Protein AF-A0A1W9GRT4-F1 (af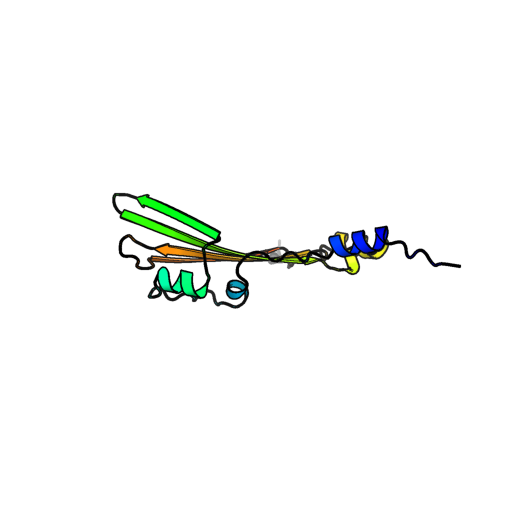db_monomer_lite)

Radius of gyration: 24.12 Å; chains: 1; bounding box: 54×68×76 Å

Foldseek 3Di:
DDPPPPVVVVVVVVVPPCQDKDFFCVQVPDDPCPDPLADFPVNCCVVRNAAPDWDWDQDPNKIKIKGKTKIKGKDADPLLPPVPSVVVCVVVLNGMKMKMKMWIWMAIPVRGTPDIDIDIDIRRDPDDPPPDDPPPPPDDD

Secondary structure (DSSP, 8-state):
------HHHHHHHHHTT---EEE-THHHH--TTPSPTT--HHHHHHHH-S-SEEEEEEETTEEEEEEEEEEEEEEE-GGGGSHHHHHHHHHTT-SEEEEEEEEEEEE-TTS-EEEEEEEEEEES-------PPP-------

Sequence (141 aa):
MRQVVPIAPLLLVLLLSACASVGNESLATREADWPPLTMTQAELLKELGPPTVHTTTVQESKTVTALTWTYARAESNPALFIPIIGLFVAASGKGVDVQSRGLTVLFDTDGAMKSRTWTRTQTGQRSIDTVSPPRTERSGP

Structure (mmCIF, N/CA/C/O backbone):
data_AF-A0A1W9GRT4-F1
#
_entry.id   AF-A0A1W9GRT4-F1
#
loop_
_atom_site.group_PDB
_atom_site.id
_atom_site.type_symbol
_atom_site.label_atom_id
_atom_site.label_alt_id
_atom_site.label_comp_id
_atom_site.label_asym_id
_atom_site.label_entity_id
_atom_site.label_seq_id
_atom_site.pdbx_PDB_ins_code
_atom_site.Cartn_x
_atom_site.Cartn_y
_atom_site.Cartn_z
_atom_site.occupancy
_atom_site.B_iso_or_equiv
_atom_site.auth_seq_id
_atom_site.auth_comp_id
_atom_site.auth_asym_id
_atom_site.auth_atom_id
_atom_site.pdbx_PDB_model_num
ATOM 1 N N . MET A 1 1 ? 11.106 -25.152 -51.940 1.00 39.47 1 MET A N 1
ATOM 2 C CA . MET A 1 1 ? 11.927 -24.636 -50.822 1.00 39.47 1 MET A CA 1
ATOM 3 C C . MET A 1 1 ? 10.980 -24.287 -49.681 1.00 39.47 1 MET A C 1
ATOM 5 O O . MET A 1 1 ? 10.187 -23.371 -49.831 1.00 39.47 1 MET A O 1
ATOM 9 N N . ARG A 1 2 ? 10.946 -25.087 -48.610 1.00 46.91 2 ARG A N 1
ATOM 10 C CA . ARG A 1 2 ? 10.070 -24.869 -47.446 1.00 46.91 2 ARG A CA 1
ATOM 11 C C . ARG A 1 2 ? 10.839 -23.954 -46.492 1.00 46.91 2 ARG A C 1
ATOM 13 O O . ARG A 1 2 ? 11.835 -24.393 -45.927 1.00 46.91 2 ARG A O 1
ATOM 20 N N . GLN A 1 3 ? 10.453 -22.682 -46.393 1.00 53.38 3 GLN A N 1
ATOM 21 C CA . GLN A 1 3 ? 11.041 -21.766 -45.416 1.00 53.38 3 GLN A CA 1
ATOM 22 C C . GLN A 1 3 ? 10.704 -22.285 -44.018 1.00 53.38 3 GLN A C 1
ATOM 24 O O . GLN A 1 3 ? 9.564 -22.205 -43.567 1.00 53.38 3 GLN A O 1
ATOM 29 N N . VAL A 1 4 ? 11.697 -22.873 -43.356 1.00 55.22 4 VAL A N 1
ATOM 30 C CA . VAL A 1 4 ? 11.617 -23.221 -41.942 1.00 55.22 4 VAL A CA 1
ATOM 31 C C . VAL A 1 4 ? 11.789 -21.904 -41.198 1.00 55.22 4 VAL A C 1
ATOM 33 O O . VAL A 1 4 ? 12.906 -21.448 -40.974 1.00 55.22 4 VAL A O 1
ATOM 36 N N . VAL A 1 5 ? 10.673 -21.226 -40.927 1.00 63.38 5 VAL A N 1
ATOM 37 C CA . VAL A 1 5 ? 10.666 -20.029 -40.083 1.00 63.38 5 VAL A CA 1
ATOM 38 C C . VAL A 1 5 ? 11.261 -20.452 -38.737 1.00 63.38 5 VAL A C 1
ATOM 40 O O . VAL A 1 5 ? 10.750 -21.403 -38.143 1.00 63.38 5 VAL A O 1
ATOM 43 N N . PRO A 1 6 ? 12.363 -19.846 -38.264 1.00 57.19 6 PRO A N 1
ATOM 44 C CA . PRO A 1 6 ? 12.984 -20.257 -37.016 1.00 57.19 6 PRO A CA 1
ATOM 45 C C . PRO A 1 6 ? 12.033 -19.898 -35.867 1.00 57.19 6 PRO A C 1
ATOM 47 O O . PRO A 1 6 ? 11.927 -18.747 -35.456 1.00 57.19 6 PRO A O 1
ATOM 50 N N . ILE A 1 7 ? 11.302 -20.898 -35.369 1.00 67.62 7 ILE A N 1
ATOM 51 C CA . ILE A 1 7 ? 10.323 -20.760 -34.277 1.00 67.62 7 ILE A CA 1
ATOM 52 C C . ILE A 1 7 ? 11.033 -20.398 -32.959 1.00 67.62 7 ILE A C 1
ATOM 54 O O . ILE A 1 7 ? 10.478 -19.688 -32.126 1.00 67.62 7 ILE A O 1
ATOM 58 N N . ALA A 1 8 ? 12.286 -20.833 -32.790 1.00 68.75 8 ALA A N 1
ATOM 59 C CA . ALA A 1 8 ? 13.077 -20.630 -31.576 1.00 68.75 8 ALA A CA 1
ATOM 60 C C . ALA A 1 8 ? 13.293 -19.147 -31.179 1.00 68.75 8 ALA A C 1
ATOM 62 O O . ALA A 1 8 ? 12.978 -18.805 -30.039 1.00 68.75 8 ALA A O 1
ATOM 63 N N . PRO A 1 9 ? 13.764 -18.237 -32.059 1.00 70.38 9 PRO A N 1
ATOM 64 C CA . PRO A 1 9 ? 13.887 -16.819 -31.713 1.00 70.38 9 PRO A CA 1
ATOM 65 C C . PRO A 1 9 ? 12.530 -16.138 -31.490 1.00 70.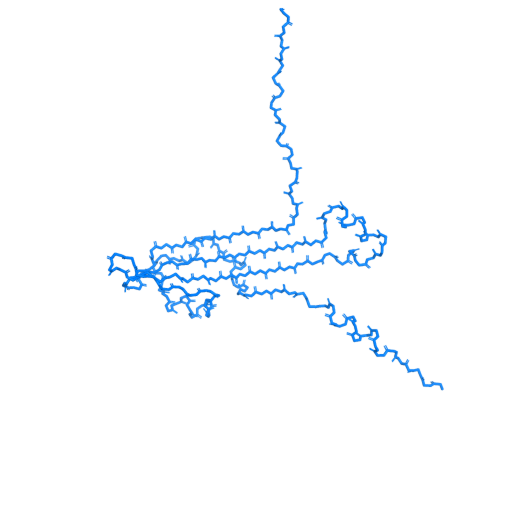38 9 PRO A C 1
ATOM 67 O O . PRO A 1 9 ? 12.436 -15.244 -30.655 1.00 70.38 9 PRO A O 1
ATOM 70 N N . LEU A 1 10 ? 11.469 -16.571 -32.181 1.00 69.69 10 LEU A N 1
ATOM 71 C CA . LEU A 1 10 ? 10.124 -16.005 -32.017 1.00 69.69 10 LEU A CA 1
ATOM 72 C C . LEU A 1 10 ? 9.551 -16.305 -30.622 1.00 69.69 10 LEU A C 1
ATOM 74 O O . LEU A 1 10 ? 8.974 -15.430 -29.982 1.00 69.69 10 LEU A O 1
ATOM 78 N N . LEU A 1 11 ? 9.762 -17.531 -30.137 1.00 70.06 11 LEU A N 1
ATOM 79 C CA . LEU A 1 11 ? 9.374 -17.953 -28.792 1.00 70.06 11 LEU A CA 1
ATOM 80 C C . LEU A 1 11 ? 10.153 -17.172 -27.726 1.00 70.06 11 LEU A C 1
ATOM 82 O O . LEU A 1 11 ? 9.558 -16.705 -26.762 1.00 70.06 11 LEU A O 1
ATOM 86 N N . LEU A 1 12 ? 11.455 -16.943 -27.936 1.00 67.75 12 LEU A N 1
ATOM 87 C CA . LEU A 1 12 ? 12.277 -16.149 -27.020 1.00 67.75 12 LEU A CA 1
ATOM 88 C C . LEU A 1 12 ? 11.756 -14.708 -26.887 1.00 67.75 12 LEU A C 1
ATOM 90 O O . LEU A 1 12 ? 11.622 -14.219 -25.773 1.00 67.75 12 LEU A O 1
ATOM 94 N N . VAL A 1 13 ? 11.386 -14.047 -27.989 1.00 67.12 13 VAL A N 1
ATOM 95 C CA . VAL A 1 13 ? 10.844 -12.673 -27.954 1.00 67.12 13 VAL A CA 1
ATOM 96 C C . VAL A 1 13 ? 9.501 -12.598 -27.214 1.00 67.12 13 VAL A C 1
ATOM 98 O O . VAL A 1 13 ? 9.263 -11.635 -26.487 1.00 67.12 13 VAL A O 1
ATOM 101 N N . LEU A 1 14 ? 8.651 -13.624 -27.330 1.00 62.97 14 LEU A N 1
ATOM 102 C CA . LEU A 1 14 ? 7.370 -13.702 -26.614 1.00 62.97 14 LEU A CA 1
ATOM 103 C C . LEU A 1 14 ? 7.531 -13.878 -25.094 1.00 62.97 14 LEU A C 1
ATOM 105 O O . LEU A 1 14 ? 6.682 -13.413 -24.338 1.00 62.97 14 LEU A O 1
ATOM 109 N N . LEU A 1 15 ? 8.613 -14.511 -24.626 1.00 60.53 15 LEU A N 1
ATOM 110 C CA . LEU A 1 15 ? 8.873 -14.663 -23.189 1.00 60.53 15 LEU A CA 1
ATOM 111 C C . LEU A 1 15 ? 9.367 -13.363 -22.528 1.00 60.53 15 LEU A C 1
ATOM 113 O O . LEU A 1 15 ? 9.197 -13.199 -21.322 1.00 60.53 15 LEU A O 1
ATOM 117 N N . LEU A 1 16 ? 9.958 -12.432 -23.289 1.00 60.72 16 LEU A N 1
ATOM 118 C CA . LEU A 1 16 ? 10.493 -11.172 -22.753 1.00 60.72 16 LEU A CA 1
ATOM 119 C C . LEU A 1 16 ? 9.457 -10.035 -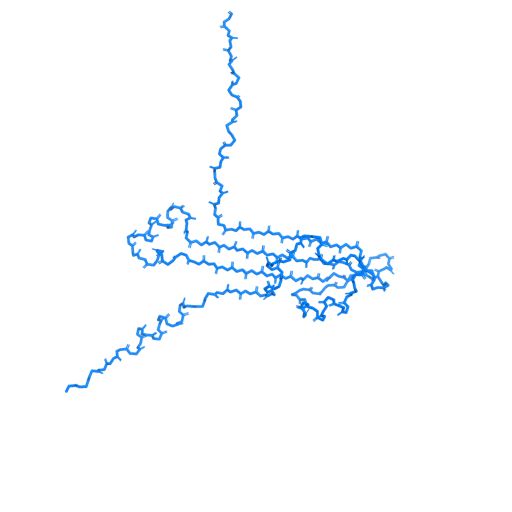22.658 1.00 60.72 16 LEU A C 1
ATOM 121 O O . LEU A 1 16 ? 9.759 -9.000 -22.069 1.00 60.72 16 LEU A O 1
ATOM 125 N N . SER A 1 17 ? 8.241 -10.196 -23.190 1.00 54.12 17 SER A N 1
ATOM 126 C CA . SER A 1 17 ? 7.210 -9.142 -23.181 1.00 54.12 17 SER A CA 1
ATOM 127 C C . SER A 1 17 ? 6.297 -9.145 -21.945 1.00 54.12 17 SER A C 1
ATOM 129 O O . SER A 1 17 ? 5.230 -8.530 -21.971 1.00 54.12 17 SER A O 1
ATOM 131 N N . ALA A 1 18 ? 6.676 -9.818 -20.856 1.00 52.00 18 ALA A N 1
ATOM 132 C CA . ALA A 1 18 ? 5.946 -9.756 -19.591 1.00 52.00 18 ALA A CA 1
ATOM 133 C C . ALA A 1 18 ? 6.185 -8.397 -18.905 1.00 52.00 18 ALA A C 1
ATOM 135 O O . ALA A 1 18 ? 7.021 -8.264 -18.015 1.00 52.00 18 ALA A O 1
ATOM 136 N N . CYS A 1 19 ? 5.457 -7.364 -19.337 1.00 59.38 19 CYS A N 1
ATOM 137 C CA . CYS A 1 19 ? 5.361 -6.100 -18.612 1.00 59.38 19 CYS A CA 1
ATOM 138 C C . CYS A 1 19 ? 4.598 -6.378 -17.311 1.00 59.38 19 CYS A C 1
ATOM 140 O O . CYS A 1 19 ? 3.371 -6.474 -17.293 1.00 59.38 19 CYS A O 1
ATOM 142 N N . ALA A 1 20 ? 5.340 -6.650 -16.241 1.00 63.78 20 ALA A N 1
ATOM 143 C CA . ALA A 1 20 ? 4.775 -7.084 -14.977 1.00 63.78 20 ALA A CA 1
ATOM 144 C C . ALA A 1 20 ? 4.213 -5.877 -14.212 1.00 63.78 20 ALA A C 1
ATOM 146 O O . ALA A 1 20 ? 4.941 -5.127 -13.560 1.00 63.78 20 ALA A O 1
ATOM 147 N N . SER A 1 21 ? 2.897 -5.695 -14.275 1.00 71.44 21 SER A N 1
ATOM 148 C CA . SER A 1 21 ? 2.151 -5.047 -13.198 1.00 71.44 21 SER A CA 1
ATOM 149 C C . SER A 1 21 ? 1.654 -6.112 -12.226 1.00 71.44 21 SER A C 1
ATOM 151 O O . SER A 1 21 ? 1.216 -7.182 -12.646 1.00 71.44 21 SER A O 1
ATOM 153 N N . VAL A 1 22 ? 1.702 -5.826 -10.932 1.00 79.19 22 VAL A N 1
ATOM 154 C CA . VAL A 1 22 ? 1.249 -6.721 -9.867 1.00 79.19 22 VAL A CA 1
ATOM 155 C C . VAL A 1 22 ? 0.368 -5.960 -8.884 1.00 79.19 22 VAL A C 1
ATOM 157 O O . VAL A 1 22 ? 0.629 -4.800 -8.561 1.00 79.19 22 VAL A O 1
ATOM 160 N N . GLY A 1 23 ? -0.668 -6.632 -8.385 1.00 78.75 23 GLY A N 1
ATOM 161 C CA . GLY A 1 23 ? -1.579 -6.087 -7.383 1.00 78.75 23 GLY A CA 1
ATOM 162 C C . GLY A 1 23 ? -2.810 -5.413 -7.981 1.00 78.75 23 GLY A C 1
ATOM 163 O O . GLY A 1 23 ? -3.171 -5.658 -9.130 1.00 78.75 23 GLY A O 1
ATOM 164 N N . ASN A 1 24 ? -3.480 -4.584 -7.179 1.00 78.75 24 ASN A N 1
ATOM 165 C CA . ASN A 1 24 ? -4.765 -4.004 -7.559 1.00 78.75 24 ASN A CA 1
ATOM 166 C C . ASN A 1 24 ? -4.608 -2.635 -8.244 1.00 78.75 24 ASN A C 1
ATOM 168 O O . ASN A 1 24 ? -4.305 -1.633 -7.593 1.00 78.75 24 ASN A O 1
ATOM 172 N N . GLU A 1 25 ? -4.876 -2.584 -9.552 1.00 79.62 25 GLU A N 1
ATOM 173 C CA . GLU A 1 25 ? -4.798 -1.361 -10.363 1.00 79.62 25 GLU A CA 1
ATOM 174 C C . GLU A 1 25 ? -5.706 -0.232 -9.871 1.00 79.62 25 GLU A C 1
ATOM 176 O O . GLU A 1 25 ? -5.393 0.939 -10.089 1.00 79.62 25 GLU A O 1
ATOM 181 N N . SER A 1 26 ? -6.789 -0.538 -9.148 1.00 80.88 26 SER A N 1
ATOM 182 C CA . SER A 1 26 ? -7.679 0.496 -8.632 1.00 80.88 26 SER A CA 1
ATOM 183 C C . SER A 1 26 ? -6.955 1.426 -7.662 1.00 80.88 26 SER A C 1
ATOM 185 O O .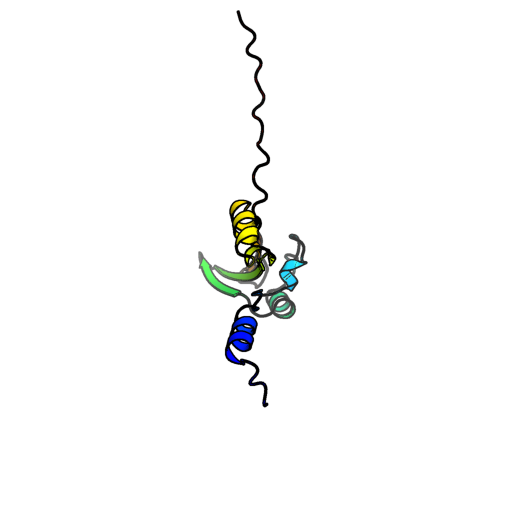 SER A 1 26 ? -7.334 2.580 -7.543 1.00 80.88 26 SER A O 1
ATOM 187 N N . LEU A 1 27 ? -5.887 0.982 -6.992 1.00 83.12 27 LEU A N 1
ATOM 188 C CA . LEU A 1 27 ? -5.071 1.834 -6.115 1.00 83.12 27 LEU A CA 1
ATOM 189 C C . LEU A 1 27 ? -4.257 2.880 -6.896 1.00 83.12 27 LEU A C 1
ATOM 191 O O . LEU A 1 27 ? -3.856 3.905 -6.336 1.00 83.12 27 LEU A O 1
ATOM 195 N N . ALA A 1 28 ? -4.012 2.647 -8.189 1.00 80.44 28 ALA A N 1
ATOM 196 C CA . ALA A 1 28 ? -3.255 3.551 -9.052 1.00 80.44 28 ALA A CA 1
ATOM 197 C C . ALA A 1 28 ? -3.969 4.890 -9.270 1.00 80.44 28 ALA A C 1
ATOM 199 O O . ALA A 1 28 ? -3.309 5.922 -9.401 1.00 80.44 28 ALA A O 1
ATOM 200 N N . THR A 1 29 ? -5.303 4.877 -9.291 1.00 81.12 29 THR A N 1
ATOM 201 C CA . THR A 1 29 ? -6.141 6.036 -9.629 1.00 81.12 29 THR A CA 1
ATOM 202 C C . THR A 1 29 ? -6.786 6.699 -8.417 1.00 81.12 29 THR A C 1
ATOM 204 O O . THR A 1 29 ? -7.287 7.813 -8.537 1.00 81.12 29 THR A O 1
ATOM 207 N N . ARG A 1 30 ? -6.755 6.059 -7.242 1.00 86.06 30 ARG A N 1
ATOM 208 C CA . ARG A 1 30 ? -7.386 6.588 -6.023 1.00 86.06 30 ARG A CA 1
ATOM 209 C C . ARG A 1 30 ? -6.574 7.722 -5.407 1.00 86.06 30 ARG A C 1
ATOM 211 O O . ARG A 1 30 ? -5.347 7.795 -5.540 1.00 86.06 30 ARG A O 1
ATOM 218 N N . GLU A 1 31 ? -7.298 8.596 -4.723 1.00 85.62 31 GLU A N 1
ATOM 219 C CA . GLU A 1 31 ? -6.756 9.717 -3.962 1.00 85.62 31 GLU A CA 1
ATOM 220 C C . GLU A 1 31 ? -6.325 9.275 -2.558 1.00 85.62 31 GLU A C 1
ATOM 222 O O . GLU A 1 31 ? -6.829 8.286 -2.025 1.00 85.62 31 GLU A O 1
ATOM 227 N N . ALA A 1 32 ? -5.416 10.033 -1.936 1.00 82.62 32 ALA A N 1
ATOM 228 C CA . ALA A 1 32 ? -4.899 9.728 -0.598 1.00 82.62 32 ALA A CA 1
ATOM 229 C C . ALA A 1 32 ? -5.972 9.817 0.509 1.00 82.62 32 ALA A C 1
ATOM 231 O O . ALA A 1 32 ? -5.806 9.249 1.592 1.00 82.62 32 ALA A O 1
ATOM 232 N N . ASP A 1 33 ? -7.084 10.505 0.235 1.00 85.50 33 ASP A N 1
ATOM 233 C CA . ASP A 1 33 ? -8.208 10.632 1.164 1.00 85.50 33 ASP A CA 1
ATOM 234 C C . ASP A 1 33 ? -9.230 9.499 1.078 1.00 85.50 33 ASP A C 1
ATOM 236 O O . ASP A 1 33 ? -10.123 9.382 1.921 1.00 85.50 33 ASP A O 1
ATOM 240 N N . TRP A 1 34 ? -9.081 8.623 0.094 1.00 88.31 34 TRP A N 1
ATOM 241 C CA . TRP A 1 34 ? -9.819 7.375 0.024 1.00 88.31 34 TRP A CA 1
ATOM 242 C C . TRP A 1 34 ? -9.019 6.268 0.731 1.00 88.31 34 TRP A C 1
ATOM 244 O O . TRP A 1 34 ? -7.792 6.295 0.677 1.00 88.31 34 TRP A O 1
ATOM 254 N N . PRO A 1 35 ? -9.639 5.273 1.383 1.00 89.75 35 PRO A N 1
ATOM 255 C CA . PRO A 1 35 ? -11.059 5.133 1.712 1.00 89.75 35 PRO A CA 1
ATOM 256 C C . PRO A 1 35 ? -11.486 6.025 2.895 1.00 89.75 35 PRO A C 1
ATOM 258 O O . PRO A 1 35 ? -10.654 6.343 3.751 1.00 89.75 35 PRO A O 1
ATOM 261 N N . PRO A 1 36 ? -12.770 6.422 3.000 1.00 89.62 36 PRO A N 1
ATOM 262 C CA . PRO A 1 36 ? -13.298 7.110 4.180 1.00 89.62 36 PRO A CA 1
ATOM 263 C C . PRO A 1 36 ? -13.120 6.275 5.455 1.00 89.62 36 PRO A C 1
ATOM 265 O O . PRO A 1 36 ? -13.279 5.059 5.420 1.00 89.62 36 PRO A O 1
ATOM 268 N N . LEU A 1 37 ? -12.880 6.919 6.602 1.00 88.94 37 LEU A N 1
ATOM 269 C CA . LEU A 1 37 ? -12.762 6.221 7.897 1.00 88.94 37 LEU A CA 1
ATOM 270 C C . LEU A 1 37 ? -14.066 5.532 8.344 1.00 88.94 37 LEU A C 1
ATOM 272 O O . LEU A 1 37 ? -14.055 4.697 9.240 1.00 88.94 37 LEU A O 1
ATOM 276 N N . THR A 1 38 ? -15.199 5.873 7.731 1.00 88.50 38 THR A N 1
ATOM 277 C CA . THR A 1 38 ? -16.487 5.204 7.965 1.00 88.50 38 THR A CA 1
ATOM 278 C C . THR A 1 38 ? -16.621 3.888 7.205 1.00 88.50 38 THR A C 1
ATOM 280 O O . THR A 1 38 ? -17.544 3.129 7.480 1.00 88.50 38 THR A O 1
ATOM 283 N N . MET A 1 39 ? -15.748 3.635 6.227 1.00 90.94 39 MET A N 1
ATOM 284 C CA . MET A 1 39 ? -15.810 2.447 5.386 1.00 90.94 39 MET A CA 1
ATOM 285 C C . MET A 1 39 ? -15.399 1.216 6.191 1.00 90.94 39 MET A C 1
ATOM 287 O O . MET A 1 39 ? -14.412 1.225 6.931 1.00 90.94 39 MET A O 1
ATOM 291 N N . THR A 1 40 ? -16.164 0.144 6.041 1.00 91.38 40 THR A N 1
ATOM 292 C CA . THR A 1 40 ? -15.932 -1.093 6.790 1.00 91.38 40 THR A CA 1
ATOM 293 C C . THR A 1 40 ? -14.914 -1.991 6.097 1.00 91.38 40 THR A C 1
ATOM 295 O O . THR A 1 40 ? -14.648 -1.881 4.896 1.00 91.38 40 THR A O 1
ATOM 298 N N . GLN A 1 41 ? -14.375 -2.953 6.847 1.00 89.75 41 GLN A N 1
ATOM 299 C CA . GLN A 1 41 ? -13.518 -3.997 6.290 1.00 89.75 41 GLN A CA 1
ATOM 300 C C . GLN A 1 41 ? -14.209 -4.746 5.136 1.00 89.75 41 GLN A C 1
ATOM 302 O O . GLN A 1 41 ? -13.605 -4.951 4.086 1.00 89.75 41 GLN A O 1
ATOM 307 N N . ALA A 1 42 ? -15.481 -5.121 5.300 1.00 89.75 42 ALA A N 1
ATOM 308 C CA . ALA A 1 42 ? -16.224 -5.877 4.293 1.00 89.75 42 ALA A CA 1
ATOM 309 C C . ALA A 1 42 ? -16.407 -5.097 2.980 1.00 89.75 42 ALA A C 1
ATOM 311 O O . ALA A 1 42 ? -16.275 -5.671 1.900 1.00 89.75 42 ALA A O 1
ATOM 312 N N . GLU A 1 43 ? -16.666 -3.791 3.062 1.00 90.25 43 GLU A N 1
ATOM 313 C CA . GLU A 1 43 ? -16.755 -2.922 1.884 1.00 90.25 43 GLU A CA 1
ATOM 314 C C . GLU A 1 43 ? -15.413 -2.834 1.156 1.00 90.25 43 GLU A C 1
ATOM 316 O O . GLU A 1 43 ? -15.373 -2.942 -0.068 1.00 90.25 43 GLU A O 1
ATOM 321 N N . LEU A 1 44 ? -14.308 -2.720 1.901 1.00 90.56 44 LEU A N 1
ATOM 322 C CA . LEU A 1 44 ? -12.964 -2.678 1.324 1.00 90.56 44 LEU A CA 1
ATOM 323 C C . LEU A 1 44 ? -12.601 -3.984 0.626 1.00 90.56 44 LEU A C 1
ATOM 325 O O . LEU A 1 44 ? -12.090 -3.954 -0.487 1.00 90.56 44 LEU A O 1
ATOM 329 N N . LEU A 1 45 ? -12.913 -5.129 1.231 1.00 90.69 45 LEU A N 1
ATOM 330 C CA . LEU A 1 45 ? -12.716 -6.435 0.599 1.00 90.69 45 LEU A CA 1
ATOM 331 C C . LEU A 1 45 ? -13.609 -6.633 -0.631 1.00 90.69 45 LEU A C 1
ATOM 333 O O . LEU A 1 45 ? -13.193 -7.286 -1.585 1.00 90.69 45 LEU A O 1
ATOM 337 N N . LYS A 1 46 ? -14.817 -6.064 -0.639 1.00 90.38 46 LYS A N 1
ATOM 338 C CA . LYS A 1 46 ? -15.708 -6.110 -1.801 1.00 90.38 46 LYS A CA 1
ATOM 339 C C . LYS A 1 46 ? -15.187 -5.255 -2.958 1.00 90.38 46 LYS A C 1
ATOM 341 O O . LYS A 1 46 ? -15.327 -5.655 -4.108 1.00 90.38 46 LYS A O 1
ATOM 346 N N . GLU A 1 47 ? -14.615 -4.090 -2.663 1.00 89.25 47 GLU A N 1
ATOM 347 C CA . GLU A 1 47 ? -14.159 -3.136 -3.680 1.00 89.25 47 GLU A CA 1
ATOM 348 C C . GLU A 1 47 ? -12.730 -3.417 -4.167 1.00 89.25 47 GLU A C 1
ATOM 350 O O . GLU A 1 47 ? -12.462 -3.334 -5.364 1.00 89.25 47 GLU A O 1
ATOM 355 N N . LEU A 1 48 ? -11.813 -3.769 -3.261 1.00 88.88 48 LEU A N 1
ATOM 356 C CA . LEU A 1 48 ? -10.403 -4.026 -3.572 1.00 88.88 48 LEU A CA 1
ATOM 357 C C . LEU A 1 48 ? -10.056 -5.508 -3.729 1.00 88.88 48 LEU A C 1
ATOM 359 O O . LEU A 1 48 ? -8.953 -5.827 -4.177 1.00 88.88 48 LEU A O 1
ATOM 363 N N . GLY A 1 49 ? -10.950 -6.413 -3.337 1.00 88.75 49 GLY A N 1
ATOM 364 C CA . GLY A 1 49 ? -10.631 -7.830 -3.240 1.00 88.75 49 GLY A CA 1
ATOM 365 C C . GLY A 1 49 ? -9.725 -8.155 -2.043 1.00 88.75 49 GLY A C 1
ATOM 366 O O . GLY A 1 49 ? -9.557 -7.340 -1.124 1.00 88.75 49 GLY A O 1
ATOM 367 N N . PRO A 1 50 ? -9.140 -9.366 -2.020 1.00 89.62 50 PRO A N 1
ATOM 368 C CA . PRO A 1 50 ? -8.299 -9.803 -0.916 1.00 89.62 50 PRO A CA 1
ATOM 369 C C . PRO A 1 50 ? -7.058 -8.903 -0.765 1.00 89.62 50 PRO A C 1
ATOM 371 O O . PRO A 1 50 ? -6.459 -8.503 -1.767 1.00 89.62 50 PRO A O 1
ATOM 374 N N . PRO A 1 51 ? -6.658 -8.580 0.475 1.00 91.56 51 PRO A N 1
ATOM 375 C CA . PRO A 1 51 ? -5.462 -7.791 0.742 1.00 91.56 51 PRO A CA 1
ATOM 376 C C . PRO A 1 51 ? -4.192 -8.564 0.385 1.00 91.56 51 PRO A C 1
ATOM 378 O O . PRO A 1 51 ? -4.144 -9.791 0.466 1.00 91.56 51 PRO A O 1
ATOM 381 N N . THR A 1 52 ? -3.136 -7.829 0.042 1.00 90.56 52 THR A N 1
ATOM 382 C CA . THR A 1 52 ? -1.796 -8.392 -0.167 1.00 90.56 52 THR A CA 1
ATOM 383 C C . THR A 1 52 ? -1.217 -8.933 1.137 1.00 90.56 52 THR A C 1
ATOM 385 O O . THR A 1 52 ? -0.553 -9.966 1.140 1.00 90.56 52 THR A O 1
ATOM 388 N N . VAL A 1 53 ? -1.466 -8.238 2.250 1.00 89.94 53 VAL A N 1
ATOM 389 C CA . VAL A 1 53 ? -1.051 -8.657 3.592 1.00 89.94 53 VAL A CA 1
ATOM 390 C C . VAL A 1 53 ? -2.219 -8.484 4.551 1.00 89.94 53 VAL A C 1
ATOM 392 O O . VAL A 1 53 ? -2.869 -7.440 4.567 1.00 89.94 53 VAL A O 1
ATOM 395 N N . HIS A 1 54 ? -2.463 -9.505 5.365 1.00 93.06 54 HIS A N 1
ATOM 396 C CA . HIS A 1 54 ? -3.449 -9.489 6.434 1.00 93.06 54 HIS A CA 1
ATOM 397 C C . HIS A 1 54 ? -2.748 -9.873 7.734 1.00 93.06 54 HIS A C 1
ATOM 399 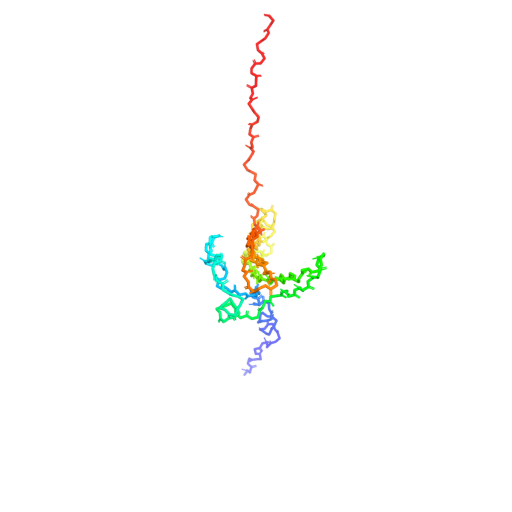O O . HIS A 1 54 ? -2.242 -10.987 7.860 1.00 93.06 54 HIS A O 1
ATOM 405 N N . THR A 1 55 ? -2.725 -8.947 8.688 1.00 91.06 55 THR A N 1
ATOM 406 C CA . THR A 1 55 ? -2.117 -9.158 10.000 1.00 91.06 55 THR A CA 1
ATOM 407 C C . THR A 1 55 ? -3.127 -8.834 11.083 1.00 91.06 55 THR A C 1
ATOM 409 O O . THR A 1 55 ? -3.684 -7.741 11.106 1.00 91.06 55 THR A O 1
ATOM 412 N N . THR A 1 56 ? -3.326 -9.754 12.016 1.00 90.62 56 THR A N 1
ATOM 413 C CA . THR A 1 56 ? -4.132 -9.519 13.214 1.00 90.62 56 THR A CA 1
ATOM 414 C C . THR A 1 56 ? -3.213 -9.578 14.420 1.00 90.62 56 THR A C 1
ATOM 416 O O . THR A 1 56 ? -2.532 -10.580 14.636 1.00 90.62 56 THR A O 1
ATOM 419 N N . THR A 1 57 ? -3.186 -8.505 15.201 1.00 87.62 57 THR A N 1
ATOM 420 C CA . THR A 1 57 ? -2.328 -8.378 16.379 1.00 87.62 57 THR A CA 1
ATOM 421 C C . THR A 1 57 ? -3.185 -8.055 17.589 1.00 87.62 57 THR A C 1
ATOM 423 O O . THR A 1 57 ? -4.065 -7.201 17.524 1.00 87.62 57 THR A O 1
ATOM 426 N N . VAL A 1 58 ? -2.906 -8.706 18.714 1.00 85.94 58 VAL A N 1
ATOM 427 C CA . VAL A 1 58 ? -3.535 -8.378 19.995 1.00 85.94 58 VAL A CA 1
ATOM 428 C C . VAL A 1 58 ? -2.580 -7.479 20.775 1.00 85.94 58 VAL A C 1
ATOM 430 O O . VAL A 1 58 ? -1.487 -7.910 21.135 1.00 85.94 58 VAL A O 1
ATOM 433 N N . GLN A 1 59 ? -2.971 -6.230 21.017 1.00 80.38 59 GLN A N 1
ATOM 434 C CA . GLN A 1 59 ? -2.251 -5.308 21.898 1.00 80.38 59 GLN A CA 1
ATOM 435 C C . GLN A 1 59 ? -3.125 -4.987 23.103 1.00 80.38 59 GLN A C 1
ATOM 437 O O . GLN A 1 59 ? -4.253 -4.537 22.936 1.00 80.38 59 GLN A O 1
ATOM 442 N N . GLU A 1 60 ? -2.610 -5.219 24.312 1.00 75.62 60 GLU A N 1
ATOM 443 C CA . GLU A 1 60 ? -3.250 -4.783 25.566 1.00 75.62 60 GLU A CA 1
ATOM 444 C C . GLU A 1 60 ? -4.735 -5.194 25.685 1.00 75.62 60 GLU A C 1
ATOM 446 O O . GLU A 1 60 ? -5.577 -4.443 26.171 1.00 75.62 60 GLU A O 1
ATOM 451 N N . SER A 1 61 ? -5.066 -6.417 25.252 1.00 78.25 61 SER A N 1
ATOM 452 C CA . SER A 1 61 ? -6.435 -6.979 25.204 1.00 78.25 61 SER A CA 1
ATOM 453 C C . SER A 1 61 ? -7.361 -6.420 24.112 1.00 78.25 61 SER A C 1
ATOM 455 O O . SER A 1 61 ? -8.538 -6.773 24.080 1.00 78.25 61 SER A O 1
ATOM 457 N N . LYS A 1 62 ? -6.852 -5.598 23.189 1.00 80.44 62 LYS A N 1
ATOM 458 C CA . LYS A 1 62 ? -7.561 -5.145 21.984 1.00 80.44 62 LYS A CA 1
ATOM 459 C C . LYS A 1 62 ? -7.024 -5.861 20.755 1.00 80.44 62 LYS A C 1
ATOM 461 O O . LYS A 1 62 ? -5.812 -5.997 20.588 1.00 80.44 62 LYS A O 1
ATOM 466 N N . THR A 1 63 ? -7.925 -6.321 19.893 1.00 85.94 63 THR A N 1
ATOM 467 C CA . THR A 1 63 ? -7.540 -6.977 18.638 1.00 85.94 63 THR A CA 1
ATOM 468 C C . THR A 1 63 ? -7.537 -5.937 17.534 1.00 85.94 63 THR A C 1
ATOM 470 O O . THR A 1 63 ? -8.572 -5.359 17.224 1.00 85.94 63 THR A O 1
ATOM 473 N N . VAL A 1 64 ? -6.373 -5.703 16.939 1.00 89.88 64 VAL A N 1
ATOM 474 C CA . VAL A 1 64 ? -6.195 -4.764 15.835 1.00 89.88 64 VAL A CA 1
ATOM 475 C C . VAL A 1 64 ? -5.893 -5.555 14.573 1.00 89.88 64 VAL A C 1
ATOM 477 O O . VAL A 1 64 ? -4.978 -6.379 14.545 1.00 89.88 64 VAL A O 1
ATOM 480 N N . THR A 1 65 ? -6.654 -5.295 13.517 1.00 92.12 65 THR A N 1
ATOM 481 C CA . THR A 1 65 ? -6.471 -5.941 12.216 1.00 92.12 65 THR A CA 1
ATOM 482 C C . THR A 1 65 ? -5.904 -4.937 11.228 1.00 92.12 65 THR A C 1
ATOM 484 O O . THR A 1 65 ? -6.533 -3.927 10.934 1.00 92.12 65 THR A O 1
ATOM 487 N N . ALA A 1 66 ? -4.714 -5.208 10.708 1.00 92.56 66 ALA A N 1
ATOM 488 C CA . ALA A 1 66 ? -4.078 -4.430 9.661 1.00 92.56 66 ALA A CA 1
ATOM 489 C C . ALA A 1 66 ? -4.235 -5.147 8.315 1.00 92.56 66 ALA A C 1
ATOM 491 O O . ALA A 1 66 ? -3.802 -6.292 8.154 1.00 92.56 66 ALA A O 1
ATOM 492 N N . LEU A 1 67 ? -4.841 -4.459 7.350 1.00 93.56 67 LEU A N 1
ATOM 493 C CA . LEU A 1 67 ? -4.966 -4.912 5.970 1.00 93.56 67 LEU A CA 1
ATOM 494 C C . LEU A 1 67 ? -4.145 -4.008 5.064 1.00 93.56 67 LEU A C 1
ATOM 496 O O . LEU A 1 67 ? -4.322 -2.790 5.076 1.00 93.56 67 LEU A O 1
ATOM 500 N N . THR A 1 68 ? -3.281 -4.610 4.256 1.00 92.81 68 THR A N 1
ATOM 501 C CA . THR A 1 68 ? -2.440 -3.880 3.311 1.00 92.81 68 THR A CA 1
ATOM 502 C C . THR A 1 68 ? -2.713 -4.363 1.901 1.00 92.81 68 THR A C 1
ATOM 504 O O . THR A 1 68 ? -2.577 -5.552 1.612 1.00 92.81 68 THR A O 1
ATOM 507 N N . TRP A 1 69 ? -3.022 -3.435 1.004 1.00 93.00 69 TRP A N 1
ATOM 508 C CA . TRP A 1 69 ? -3.037 -3.679 -0.432 1.00 93.00 69 TRP A CA 1
ATOM 509 C C . TRP A 1 69 ? -1.878 -2.948 -1.078 1.00 93.00 69 TRP A C 1
ATOM 511 O O . TRP A 1 69 ? -1.620 -1.786 -0.769 1.00 93.00 69 TRP A O 1
ATOM 521 N N . THR A 1 70 ? -1.198 -3.613 -2.001 1.00 90.38 70 THR A N 1
ATOM 522 C CA . THR A 1 70 ? -0.144 -2.997 -2.797 1.00 90.38 70 THR A CA 1
ATOM 523 C C . THR A 1 70 ? -0.433 -3.147 -4.279 1.00 90.38 70 THR A C 1
ATOM 525 O O . THR A 1 70 ? -1.034 -4.117 -4.743 1.00 90.38 70 THR A O 1
ATOM 528 N N . TYR A 1 71 ? -0.004 -2.143 -5.025 1.00 89.00 71 TYR A N 1
ATOM 529 C CA . TYR A 1 71 ? 0.029 -2.125 -6.470 1.00 89.00 71 TYR A CA 1
ATOM 530 C C . TYR A 1 71 ? 1.412 -1.669 -6.899 1.00 89.00 71 TYR A C 1
ATOM 532 O O . TYR A 1 71 ? 1.921 -0.672 -6.388 1.00 89.00 71 TYR A O 1
ATOM 540 N N . ALA A 1 72 ? 2.025 -2.385 -7.829 1.00 85.62 72 ALA A N 1
ATOM 541 C CA . ALA A 1 72 ? 3.287 -1.997 -8.427 1.00 85.62 72 ALA A CA 1
ATOM 542 C C . ALA A 1 72 ? 3.236 -2.232 -9.932 1.00 85.62 72 ALA A C 1
ATOM 544 O O . ALA A 1 72 ? 2.763 -3.264 -10.404 1.00 85.62 72 ALA A O 1
ATOM 545 N N . ARG A 1 73 ? 3.749 -1.272 -10.690 1.00 84.06 73 ARG A N 1
ATOM 546 C CA . ARG A 1 73 ? 3.881 -1.337 -12.139 1.00 84.06 73 ARG A CA 1
ATOM 547 C C . ARG A 1 73 ? 5.300 -0.958 -12.510 1.00 84.06 73 ARG A C 1
ATOM 549 O O . ARG A 1 73 ? 5.766 0.105 -12.109 1.00 84.06 73 ARG A O 1
ATOM 556 N N . ALA A 1 74 ? 5.963 -1.821 -13.267 1.00 81.31 74 ALA A N 1
ATOM 557 C CA . ALA A 1 74 ? 7.259 -1.533 -13.858 1.00 81.31 74 ALA A CA 1
ATOM 558 C C . ALA A 1 74 ? 7.092 -1.320 -15.364 1.00 81.31 74 ALA A C 1
ATOM 560 O O . ALA A 1 74 ? 6.461 -2.128 -16.041 1.00 81.31 74 ALA A O 1
ATOM 561 N N . GLU A 1 75 ? 7.662 -0.238 -15.879 1.00 80.00 75 GLU A N 1
ATOM 562 C CA . GLU A 1 75 ? 7.683 0.084 -17.299 1.00 80.00 75 GLU A CA 1
ATOM 563 C C . GLU A 1 75 ? 9.133 0.276 -17.752 1.00 80.00 75 GLU A C 1
ATOM 565 O O . GLU A 1 75 ? 9.861 1.135 -17.251 1.00 80.00 75 GLU A O 1
ATOM 570 N N . SER A 1 76 ? 9.577 -0.567 -18.684 1.00 79.00 76 SER A N 1
ATOM 571 C CA . SER A 1 76 ? 10.926 -0.517 -19.248 1.00 79.00 76 SER A CA 1
ATOM 572 C C . SER A 1 76 ? 10.951 0.293 -20.539 1.00 79.00 76 SER A C 1
ATOM 574 O O . SER A 1 76 ? 10.129 0.069 -21.429 1.00 79.00 76 SER A O 1
ATOM 576 N N . ASN A 1 77 ? 11.947 1.163 -20.694 1.00 80.00 77 ASN A N 1
ATOM 577 C CA . ASN A 1 77 ? 12.167 1.900 -21.930 1.00 80.00 77 ASN A CA 1
ATOM 578 C C . ASN A 1 77 ? 12.679 0.950 -23.032 1.00 80.00 77 ASN A C 1
ATOM 580 O O . ASN A 1 77 ? 13.771 0.394 -22.881 1.00 80.00 77 ASN A O 1
ATOM 584 N N . PRO A 1 78 ? 11.967 0.786 -24.164 1.00 77.25 78 PRO A N 1
ATOM 585 C CA . PRO A 1 78 ? 12.375 -0.135 -25.224 1.00 77.25 78 PRO A CA 1
ATOM 586 C C . PRO A 1 78 ? 13.728 0.230 -25.856 1.00 77.25 78 PRO A C 1
ATOM 588 O O . PRO A 1 78 ? 14.420 -0.642 -26.379 1.00 77.25 78 PRO A O 1
ATOM 591 N N . ALA A 1 79 ? 14.157 1.495 -25.768 1.00 80.88 79 ALA A N 1
ATOM 592 C CA . ALA A 1 79 ? 15.466 1.921 -26.254 1.00 80.88 79 ALA A CA 1
ATOM 593 C C . ALA A 1 79 ? 16.636 1.262 -25.498 1.00 80.88 79 ALA A C 1
ATOM 595 O O . ALA A 1 79 ? 17.731 1.195 -26.053 1.00 80.88 79 ALA A O 1
ATOM 596 N N . LEU A 1 80 ? 16.412 0.717 -24.289 1.00 79.50 80 LEU A N 1
ATOM 597 C CA . LEU A 1 80 ? 17.403 -0.076 -23.548 1.00 79.50 80 LEU A CA 1
ATOM 598 C C . LEU A 1 80 ? 17.885 -1.320 -24.300 1.00 79.50 80 LEU A C 1
ATOM 600 O O . LEU A 1 80 ? 19.000 -1.775 -24.068 1.00 79.50 80 LEU A O 1
ATOM 604 N N . PHE A 1 81 ? 17.065 -1.878 -25.189 1.00 78.88 81 PHE A N 1
ATOM 605 C CA . PHE A 1 81 ? 17.384 -3.129 -25.880 1.00 78.88 81 PHE A CA 1
ATOM 606 C C . PHE A 1 81 ? 18.188 -2.924 -27.169 1.00 78.88 81 PHE A C 1
ATOM 608 O O . PHE A 1 81 ? 18.574 -3.888 -27.826 1.00 78.88 81 PHE A O 1
ATOM 615 N N . ILE A 1 82 ? 18.465 -1.673 -27.541 1.00 83.12 82 ILE A N 1
ATOM 616 C CA . ILE A 1 82 ? 19.301 -1.348 -28.693 1.00 83.12 82 ILE A CA 1
ATOM 617 C C . ILE A 1 82 ? 20.758 -1.298 -28.204 1.00 83.12 82 ILE A C 1
ATOM 619 O O . ILE A 1 82 ? 21.045 -0.501 -27.326 1.00 83.12 82 ILE A O 1
ATOM 623 N N . PRO A 1 83 ? 21.715 -2.063 -28.751 1.00 75.75 83 PRO A N 1
ATOM 624 C CA . PRO A 1 83 ? 23.042 -2.234 -28.140 1.00 75.75 83 PRO A CA 1
ATOM 625 C C . PRO A 1 83 ? 23.779 -0.926 -27.810 1.00 75.75 83 PRO A C 1
ATOM 627 O O . PRO A 1 83 ? 24.282 -0.749 -26.705 1.00 75.75 83 PRO A O 1
ATOM 630 N N . ILE A 1 84 ? 23.808 0.015 -28.759 1.00 86.31 84 ILE A N 1
ATOM 631 C CA . ILE A 1 84 ? 24.486 1.306 -28.582 1.00 86.31 84 ILE A CA 1
ATOM 632 C C . ILE A 1 84 ? 23.575 2.295 -27.845 1.00 86.31 84 ILE A C 1
ATOM 634 O O . ILE A 1 84 ? 23.970 2.873 -26.838 1.00 86.31 84 ILE A O 1
ATOM 638 N N . ILE A 1 85 ? 22.336 2.471 -28.314 1.00 83.62 85 ILE A N 1
ATOM 639 C CA . ILE A 1 85 ? 21.391 3.461 -27.762 1.00 83.62 85 ILE A CA 1
ATOM 640 C C . ILE A 1 85 ? 20.995 3.106 -26.321 1.00 83.62 85 ILE A C 1
ATOM 642 O O . ILE A 1 85 ? 20.882 3.979 -25.466 1.00 83.62 85 ILE A O 1
ATOM 646 N N . GLY A 1 86 ? 20.847 1.822 -26.033 1.00 79.50 86 GLY A N 1
ATOM 647 C CA . GLY A 1 86 ? 20.491 1.284 -24.731 1.00 79.50 86 GLY A CA 1
ATOM 648 C C . GLY A 1 86 ? 21.572 1.487 -23.686 1.00 79.50 86 GLY A C 1
ATOM 649 O O . GLY A 1 86 ? 21.237 1.805 -22.548 1.00 79.50 86 GLY A O 1
ATOM 650 N N . LEU A 1 87 ? 22.853 1.436 -24.072 1.00 81.06 87 LEU A N 1
ATOM 651 C CA . LEU A 1 87 ? 23.949 1.811 -23.178 1.00 81.06 87 LEU A CA 1
ATOM 652 C C . LEU A 1 87 ? 23.835 3.283 -22.761 1.00 81.06 87 LEU A C 1
ATOM 654 O O . LEU A 1 87 ? 23.989 3.600 -21.584 1.00 81.06 87 LEU A O 1
ATOM 658 N N . PHE A 1 88 ? 23.486 4.176 -23.693 1.00 84.12 88 PHE A N 1
ATOM 659 C CA . PHE A 1 88 ? 23.262 5.589 -23.378 1.00 84.12 88 PHE A CA 1
ATOM 660 C C . PHE A 1 88 ? 22.009 5.811 -22.528 1.00 84.12 88 PHE A C 1
ATOM 662 O O . PHE A 1 88 ? 22.038 6.625 -21.609 1.00 84.12 88 PHE A O 1
ATOM 669 N N . VAL A 1 89 ? 20.917 5.088 -22.781 1.00 81.69 89 VAL A N 1
ATOM 670 C CA . VAL A 1 89 ? 19.677 5.196 -21.990 1.00 81.69 89 VAL A CA 1
ATOM 671 C C . VAL A 1 89 ? 19.879 4.672 -20.567 1.00 81.69 89 VAL A C 1
ATOM 673 O O . VAL A 1 89 ? 19.423 5.310 -19.615 1.00 81.69 89 VAL A O 1
ATOM 676 N N . ALA A 1 90 ? 20.611 3.566 -20.415 1.00 76.50 90 ALA A N 1
ATOM 677 C CA . ALA A 1 90 ? 21.019 3.028 -19.123 1.00 76.50 90 ALA A CA 1
ATOM 678 C C . ALA A 1 90 ? 21.944 4.005 -18.382 1.00 76.50 90 ALA A C 1
ATOM 680 O O . ALA A 1 90 ? 21.680 4.332 -17.228 1.00 76.50 90 ALA A O 1
ATOM 681 N N . ALA A 1 91 ? 22.962 4.549 -19.062 1.00 77.56 91 ALA A N 1
ATOM 682 C CA . ALA A 1 91 ? 23.867 5.554 -18.499 1.00 77.56 91 ALA A CA 1
ATOM 683 C C . ALA A 1 91 ? 23.150 6.866 -18.131 1.00 77.56 91 ALA A C 1
ATOM 685 O O . ALA A 1 91 ? 23.560 7.560 -17.207 1.00 77.56 91 ALA A O 1
ATOM 686 N N . SER A 1 92 ? 22.053 7.189 -18.820 1.00 74.50 92 SER A N 1
ATOM 687 C CA . SER A 1 92 ? 21.213 8.356 -18.529 1.00 74.50 92 SER A CA 1
ATOM 688 C C . SER A 1 92 ? 20.235 8.131 -17.369 1.00 74.50 92 SER A C 1
ATOM 690 O O . SER A 1 92 ? 19.492 9.049 -17.028 1.00 74.50 92 SER A O 1
ATOM 692 N N . GLY A 1 93 ? 20.150 6.915 -16.815 1.00 69.88 93 GLY A N 1
ATOM 693 C CA . GLY A 1 93 ? 19.185 6.568 -15.767 1.00 69.88 93 GLY A CA 1
ATOM 694 C C . GLY A 1 93 ? 17.720 6.548 -16.228 1.00 69.88 93 GLY A C 1
ATOM 695 O O . GLY A 1 93 ? 16.819 6.506 -15.396 1.00 69.88 93 GLY A O 1
ATOM 696 N N . LYS A 1 94 ? 17.453 6.561 -17.545 1.00 70.88 94 LYS A N 1
ATOM 697 C CA . LYS A 1 94 ? 16.097 6.619 -18.145 1.00 70.88 94 LYS A CA 1
ATOM 698 C C . LYS A 1 94 ? 15.588 5.253 -18.616 1.00 70.88 94 LYS A C 1
ATOM 700 O O . LYS A 1 94 ? 14.863 5.155 -19.609 1.00 70.88 94 LYS A O 1
ATOM 705 N N . GLY A 1 95 ? 16.039 4.199 -17.945 1.00 71.56 95 GLY A N 1
ATOM 706 C CA . GLY A 1 95 ? 15.839 2.824 -18.382 1.00 71.56 95 GLY A CA 1
ATOM 707 C C . GLY A 1 95 ? 14.546 2.180 -17.893 1.00 71.56 95 GLY A C 1
ATOM 708 O O . GLY A 1 95 ? 13.902 1.455 -18.646 1.00 71.56 95 GLY A O 1
ATOM 709 N N . VAL A 1 96 ? 14.161 2.436 -16.646 1.00 77.38 96 VAL A N 1
ATOM 710 C CA . VAL A 1 96 ? 13.010 1.791 -16.007 1.00 77.38 96 VAL A CA 1
ATOM 711 C C . VAL A 1 96 ? 12.307 2.818 -15.126 1.00 77.38 96 VAL A C 1
ATOM 713 O O . VAL A 1 96 ? 12.972 3.514 -14.359 1.00 77.38 96 VAL A O 1
ATOM 716 N N . ASP A 1 97 ? 10.984 2.911 -15.243 1.00 81.69 97 ASP A N 1
ATOM 717 C CA . ASP A 1 97 ? 10.127 3.597 -14.273 1.00 81.69 97 ASP A CA 1
ATOM 718 C C . ASP A 1 97 ? 9.320 2.545 -13.513 1.00 81.69 97 ASP A C 1
ATOM 720 O O . ASP A 1 97 ? 8.602 1.738 -14.104 1.00 81.69 97 ASP A O 1
ATOM 724 N N . VAL A 1 98 ? 9.459 2.527 -12.193 1.00 81.88 98 VAL A N 1
ATOM 725 C CA . VAL A 1 98 ? 8.660 1.682 -11.310 1.00 81.88 98 VAL A CA 1
ATOM 726 C C . VAL A 1 98 ? 7.766 2.583 -10.487 1.00 81.88 98 VAL A C 1
ATOM 728 O O . VAL A 1 98 ? 8.244 3.414 -9.723 1.00 81.88 98 VAL A O 1
ATOM 731 N N . GLN A 1 99 ? 6.459 2.392 -10.588 1.00 85.62 99 GLN A N 1
ATOM 732 C CA . GLN A 1 99 ? 5.492 3.073 -9.741 1.00 85.62 99 GLN A CA 1
ATOM 733 C C . GLN A 1 99 ? 4.836 2.059 -8.821 1.00 85.62 99 GLN A C 1
ATOM 735 O O . GLN A 1 99 ? 4.209 1.111 -9.286 1.00 85.62 99 GLN A O 1
ATOM 740 N N . SER A 1 100 ? 4.954 2.270 -7.514 1.00 87.69 100 SER A N 1
ATOM 741 C CA . SER A 1 100 ? 4.242 1.504 -6.504 1.00 87.69 100 SER A CA 1
ATOM 742 C C . SER A 1 100 ? 3.368 2.396 -5.631 1.00 87.69 100 SER A C 1
ATOM 744 O O . SER A 1 100 ? 3.666 3.564 -5.356 1.00 87.69 100 SER A O 1
ATOM 746 N N . ARG A 1 101 ? 2.246 1.828 -5.209 1.00 90.88 101 ARG A N 1
ATOM 747 C CA . ARG A 1 101 ? 1.312 2.409 -4.258 1.00 90.88 101 ARG A CA 1
ATOM 748 C C . ARG A 1 101 ? 0.876 1.341 -3.275 1.00 90.88 101 ARG A C 1
ATOM 750 O O . ARG A 1 101 ? 0.619 0.207 -3.666 1.00 90.88 101 ARG A O 1
ATOM 757 N N . GLY A 1 102 ? 0.776 1.708 -2.011 1.00 91.12 102 GLY A N 1
ATOM 758 C CA . GLY A 1 102 ? 0.267 0.859 -0.952 1.00 91.12 102 GLY A CA 1
ATOM 759 C C . GLY A 1 102 ? -0.784 1.596 -0.143 1.00 91.12 102 GLY A C 1
ATOM 760 O O . GLY A 1 102 ? -0.641 2.787 0.129 1.00 91.12 102 GLY A O 1
ATOM 761 N N . LEU A 1 103 ? -1.828 0.875 0.239 1.00 93.75 103 LEU A N 1
ATOM 762 C CA . LEU A 1 103 ? -2.819 1.315 1.203 1.00 93.75 103 LEU A CA 1
ATOM 763 C C . LEU A 1 103 ? -2.775 0.345 2.377 1.00 93.75 103 LEU A C 1
ATOM 765 O O . LEU A 1 103 ? -3.076 -0.835 2.209 1.00 93.75 103 LEU A O 1
ATOM 769 N N . THR A 1 104 ? -2.437 0.857 3.553 1.00 93.44 104 THR A N 1
ATOM 770 C CA . THR A 1 104 ? -2.533 0.129 4.817 1.00 93.44 104 THR A CA 1
ATOM 771 C C . THR A 1 104 ? -3.686 0.700 5.618 1.00 93.44 104 THR A C 1
ATOM 773 O O . THR A 1 104 ? -3.738 1.904 5.865 1.00 93.44 104 THR A O 1
ATOM 776 N N . VAL A 1 105 ? -4.600 -0.158 6.043 1.00 94.00 105 VAL A N 1
ATOM 777 C CA . VAL A 1 105 ? -5.758 0.207 6.853 1.00 94.00 105 VAL A CA 1
ATOM 778 C C . VAL A 1 105 ? -5.711 -0.573 8.154 1.00 94.00 105 VAL A C 1
ATOM 780 O O . VAL A 1 105 ? -5.516 -1.787 8.133 1.00 94.00 105 VAL A O 1
ATOM 783 N N . LEU A 1 106 ? -5.896 0.114 9.279 1.00 93.38 106 LEU A N 1
ATOM 784 C CA . LEU A 1 106 ? -6.022 -0.518 10.587 1.00 93.38 106 LEU A CA 1
ATOM 785 C C . LEU A 1 106 ? -7.468 -0.464 11.064 1.00 93.38 106 LEU A C 1
ATOM 787 O O . LEU A 1 106 ? -8.079 0.604 11.105 1.00 93.38 106 LEU A O 1
ATOM 791 N N . PHE A 1 107 ? -7.977 -1.616 11.476 1.00 92.50 107 PHE A N 1
ATOM 792 C CA . PHE A 1 107 ? -9.285 -1.805 12.083 1.00 92.50 107 PHE A CA 1
ATOM 793 C C . PHE A 1 107 ? -9.132 -2.165 13.557 1.00 92.50 107 PHE A C 1
ATOM 795 O O . PHE A 1 107 ? -8.232 -2.920 13.926 1.00 92.50 107 PHE A O 1
ATOM 802 N N . ASP A 1 108 ? -10.017 -1.629 14.390 1.00 89.56 108 ASP A N 1
ATOM 803 C CA . ASP A 1 108 ? -10.143 -2.024 15.796 1.00 89.56 108 ASP A CA 1
ATOM 804 C C . ASP A 1 108 ? -11.035 -3.264 15.937 1.00 89.56 108 ASP A C 1
ATOM 806 O O . ASP A 1 108 ? -11.665 -3.726 14.985 1.00 89.56 108 ASP A O 1
ATOM 810 N N . THR A 1 109 ? -11.121 -3.748 17.166 1.00 84.38 109 THR A N 1
ATOM 811 C CA . THR A 1 109 ? -11.935 -4.868 17.636 1.00 84.38 109 THR A CA 1
ATOM 812 C C . THR A 1 109 ? -13.404 -4.773 17.197 1.00 84.38 109 THR A C 1
ATOM 814 O O . THR A 1 109 ? -14.027 -5.793 16.918 1.00 84.38 109 THR A O 1
ATOM 817 N N . ASP A 1 110 ? -13.936 -3.553 17.069 1.00 82.12 110 ASP A N 1
ATOM 818 C CA . ASP A 1 110 ? -15.323 -3.281 16.663 1.00 82.12 110 ASP A CA 1
ATOM 819 C C . ASP A 1 110 ? -15.532 -3.302 15.132 1.00 82.12 110 ASP A C 1
ATOM 821 O O . ASP A 1 110 ? -16.619 -3.004 14.640 1.00 82.12 110 ASP A O 1
ATOM 825 N N . GLY A 1 111 ? -14.482 -3.584 14.351 1.00 78.31 111 GLY A N 1
ATOM 826 C CA . GLY A 1 111 ? -14.506 -3.528 12.884 1.00 78.31 111 GLY A CA 1
ATOM 827 C C . GLY A 1 111 ? -14.473 -2.107 12.305 1.00 78.31 111 GLY A C 1
ATOM 828 O O . GLY A 1 111 ? -14.540 -1.933 11.087 1.00 78.31 111 GLY A O 1
ATOM 829 N N . ALA A 1 112 ? -14.346 -1.087 13.160 1.00 87.06 112 ALA A N 1
ATOM 830 C CA . ALA A 1 112 ? -14.207 0.309 12.763 1.00 87.06 112 ALA A CA 1
ATOM 831 C C . ALA A 1 112 ? -12.775 0.622 12.303 1.00 87.06 112 ALA A C 1
ATOM 833 O O . ALA A 1 112 ? -11.801 0.242 12.962 1.00 87.06 112 ALA A O 1
ATOM 834 N N . MET A 1 113 ? -12.641 1.361 11.198 1.00 90.88 113 MET A N 1
ATOM 835 C CA . MET A 1 113 ? -11.345 1.829 10.712 1.00 90.88 113 MET A CA 1
ATOM 836 C C . MET A 1 113 ? -10.782 2.898 11.656 1.00 90.88 113 MET A C 1
ATOM 838 O O . MET A 1 113 ? -11.397 3.937 11.886 1.00 90.88 113 MET A O 1
ATOM 842 N N . LYS A 1 114 ? -9.585 2.660 12.189 1.00 90.50 114 LYS A N 1
ATOM 843 C CA . LYS A 1 114 ? -8.857 3.613 13.039 1.00 90.50 114 LYS A CA 1
ATOM 844 C C . LYS A 1 114 ? -7.960 4.527 12.241 1.00 90.50 114 LYS A C 1
ATOM 846 O O . LYS A 1 114 ? -7.859 5.711 12.546 1.00 90.50 114 LYS A O 1
ATOM 851 N N . SER A 1 115 ? -7.283 3.973 11.245 1.00 90.62 115 SER A N 1
ATOM 852 C CA . SER A 1 115 ? -6.358 4.740 10.431 1.00 90.62 115 SER A CA 1
ATOM 853 C C . SER A 1 115 ? -6.215 4.145 9.044 1.00 90.62 115 SER A C 1
ATOM 855 O O . SER A 1 115 ? -6.431 2.954 8.810 1.00 90.62 115 SER A O 1
ATOM 857 N N . ARG A 1 116 ? -5.821 5.024 8.128 1.00 92.56 116 ARG A N 1
ATOM 858 C CA . ARG A 1 116 ? -5.386 4.696 6.779 1.00 92.56 116 ARG A CA 1
ATOM 859 C C . ARG A 1 116 ? -4.016 5.312 6.563 1.00 92.56 116 ARG A C 1
ATOM 861 O O . ARG A 1 116 ? -3.731 6.408 7.045 1.00 92.56 116 ARG A O 1
ATOM 868 N N . THR A 1 117 ? -3.159 4.621 5.840 1.00 92.25 117 THR A N 1
ATOM 869 C CA . THR A 1 117 ? -1.830 5.104 5.492 1.00 92.25 117 THR A CA 1
ATOM 870 C C . THR A 1 117 ? -1.566 4.770 4.042 1.00 92.25 117 THR A C 1
ATOM 872 O O . THR A 1 117 ? -1.656 3.613 3.637 1.00 92.25 117 THR A O 1
ATOM 875 N N . TRP A 1 118 ? -1.230 5.801 3.274 1.00 91.88 118 TRP A N 1
ATOM 876 C CA . TRP A 1 118 ? -0.809 5.655 1.894 1.00 91.88 118 TRP A CA 1
ATOM 877 C C . TRP A 1 118 ? 0.700 5.693 1.795 1.00 91.88 118 TRP A C 1
ATOM 879 O O . TRP A 1 118 ? 1.354 6.589 2.326 1.00 91.88 118 TRP A O 1
ATOM 889 N N . THR A 1 119 ? 1.243 4.743 1.055 1.00 90.06 119 THR A N 1
ATOM 890 C CA . THR A 1 119 ? 2.637 4.738 0.644 1.00 90.06 119 THR A CA 1
ATOM 891 C C . THR A 1 119 ? 2.684 4.866 -0.868 1.00 90.06 119 THR A C 1
ATOM 893 O O . THR A 1 119 ? 1.924 4.225 -1.592 1.00 90.06 119 THR A O 1
ATOM 896 N N . ARG A 1 120 ? 3.555 5.736 -1.373 1.00 86.81 120 ARG A N 1
ATOM 897 C CA . ARG A 1 120 ? 3.816 5.861 -2.805 1.00 86.81 120 ARG A CA 1
ATOM 898 C C . ARG A 1 120 ? 5.312 5.837 -3.010 1.00 86.81 120 ARG A C 1
ATOM 900 O O . ARG A 1 120 ? 6.032 6.622 -2.398 1.00 86.81 120 ARG A O 1
ATOM 907 N N . THR A 1 121 ? 5.767 4.961 -3.886 1.00 84.62 121 THR A N 1
ATOM 908 C CA . THR A 1 121 ? 7.160 4.925 -4.309 1.00 84.62 121 THR A CA 1
ATOM 909 C C . THR A 1 121 ? 7.185 5.058 -5.815 1.00 84.62 121 THR A C 1
ATOM 911 O O . THR A 1 121 ? 6.470 4.360 -6.525 1.00 84.62 121 THR A O 1
ATOM 914 N N . GLN A 1 122 ? 7.984 5.990 -6.311 1.00 80.00 122 GLN A N 1
ATOM 915 C CA . GLN A 1 122 ? 8.287 6.080 -7.726 1.00 80.00 122 GLN A CA 1
ATOM 916 C C . GLN A 1 122 ? 9.796 5.959 -7.873 1.00 80.00 122 GLN A C 1
ATOM 918 O O . GLN A 1 122 ? 10.550 6.780 -7.356 1.00 80.00 122 GLN A O 1
ATOM 923 N N . THR A 1 123 ? 10.228 4.898 -8.535 1.00 72.12 123 THR A N 1
ATOM 924 C CA . THR A 1 123 ? 11.622 4.605 -8.828 1.00 72.12 123 THR A CA 1
ATOM 925 C C . THR A 1 123 ? 11.815 4.745 -10.330 1.00 72.12 123 THR A C 1
ATOM 927 O O . THR A 1 123 ? 11.757 3.787 -11.089 1.00 72.12 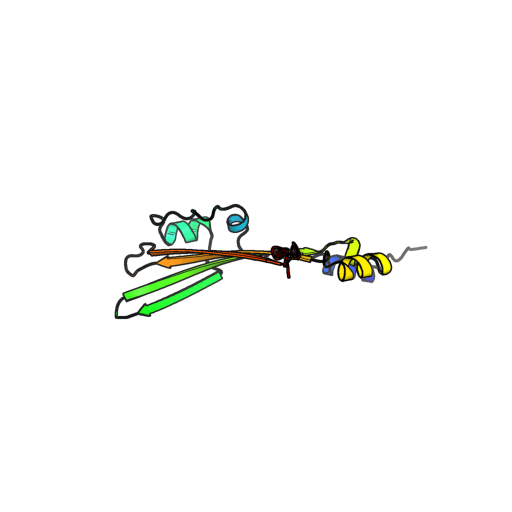123 THR A O 1
ATOM 930 N N . GLY A 1 124 ? 12.023 5.996 -10.722 1.00 62.44 124 GLY A N 1
ATOM 931 C CA . GLY A 1 124 ? 12.454 6.472 -12.027 1.00 62.44 124 GLY A CA 1
ATOM 932 C C . GLY A 1 124 ? 13.071 7.836 -11.741 1.00 62.44 124 GLY A C 1
ATOM 933 O O . GLY A 1 124 ? 12.385 8.736 -11.257 1.00 62.44 124 GLY A O 1
ATOM 934 N N . GLN A 1 125 ? 14.393 7.954 -11.849 1.00 58.09 125 GLN A N 1
ATOM 935 C CA . GLN A 1 125 ? 15.147 9.003 -11.161 1.00 58.09 125 GLN A CA 1
ATOM 936 C C . GLN A 1 125 ? 14.901 10.398 -11.766 1.00 58.09 125 GLN A C 1
ATOM 938 O O . GLN A 1 125 ? 15.628 10.859 -12.640 1.00 58.09 125 GLN A O 1
ATOM 943 N N . ARG A 1 126 ? 13.899 11.117 -11.250 1.00 51.25 126 ARG A N 1
ATOM 944 C CA . ARG A 1 126 ? 13.882 12.586 -11.212 1.00 51.25 126 ARG A CA 1
ATOM 945 C C . ARG A 1 126 ? 14.496 13.034 -9.885 1.00 51.25 126 ARG A C 1
ATOM 947 O O . ARG A 1 126 ? 13.821 13.529 -8.993 1.00 51.25 126 ARG A O 1
ATOM 954 N N . SER A 1 127 ? 15.794 12.823 -9.734 1.00 51.47 127 SER A N 1
ATOM 955 C CA . SER A 1 127 ? 16.574 13.497 -8.702 1.00 51.47 127 SER A CA 1
ATOM 956 C C . SER A 1 127 ? 17.903 13.892 -9.315 1.00 51.47 127 SER A C 1
ATOM 958 O O . SER A 1 127 ? 18.775 13.045 -9.449 1.00 51.47 127 SER A O 1
ATOM 960 N N . ILE A 1 128 ? 17.978 15.139 -9.796 1.00 48.03 128 ILE A N 1
ATOM 961 C CA . ILE A 1 128 ? 18.923 16.179 -9.352 1.00 48.03 128 ILE A CA 1
ATOM 962 C C . ILE A 1 128 ? 18.312 17.529 -9.783 1.00 48.03 128 ILE A C 1
ATOM 964 O O . ILE A 1 128 ? 18.675 18.064 -10.822 1.00 48.03 128 ILE A O 1
ATOM 968 N N . ASP A 1 129 ? 17.380 18.084 -9.003 1.00 41.72 129 ASP A N 1
ATOM 969 C CA . ASP A 1 129 ? 17.336 19.545 -8.882 1.00 41.72 129 ASP A CA 1
ATOM 970 C C . ASP A 1 129 ? 18.187 19.864 -7.662 1.00 41.72 129 ASP A C 1
ATOM 972 O O . ASP A 1 129 ? 17.781 19.711 -6.509 1.00 41.72 129 ASP A O 1
ATOM 976 N N . THR A 1 130 ? 19.439 20.194 -7.953 1.00 43.81 130 THR A N 1
ATOM 977 C CA . THR A 1 130 ? 20.381 20.810 -7.034 1.00 43.81 130 THR A CA 1
ATOM 978 C C . THR A 1 130 ? 19.662 21.946 -6.312 1.00 43.81 130 THR A C 1
ATOM 980 O O . THR A 1 130 ? 19.412 23.000 -6.896 1.00 43.81 130 THR A O 1
ATOM 983 N N . VAL A 1 131 ? 19.345 21.755 -5.031 1.00 46.84 131 VAL A N 1
ATOM 984 C CA . VAL A 1 131 ? 19.166 22.878 -4.112 1.00 46.84 131 VAL A CA 1
ATOM 985 C C . VAL A 1 131 ? 20.511 23.598 -4.092 1.00 46.84 131 VAL A C 1
ATOM 987 O O . VAL A 1 131 ? 21.448 23.177 -3.416 1.00 46.84 131 VAL A O 1
ATOM 990 N N . SER A 1 132 ? 20.632 24.642 -4.913 1.00 46.09 132 SER A N 1
ATOM 991 C CA . SER A 1 132 ? 21.703 25.625 -4.796 1.00 46.09 132 SER A CA 1
ATOM 992 C C . SER A 1 132 ? 21.696 26.139 -3.356 1.00 46.09 132 SER A C 1
ATOM 994 O O . SER A 1 132 ? 20.674 26.684 -2.930 1.00 46.09 132 SER A O 1
ATOM 996 N N . PRO A 1 133 ? 22.784 25.993 -2.581 1.00 48.97 133 PRO A N 1
ATOM 997 C CA . PRO A 1 133 ? 22.887 26.717 -1.326 1.00 48.97 133 PRO A CA 1
ATOM 998 C C . PRO A 1 133 ? 22.891 28.223 -1.639 1.00 48.97 133 PRO A C 1
ATOM 1000 O O . PRO A 1 133 ? 23.471 28.629 -2.654 1.00 48.97 133 PRO A O 1
ATOM 1003 N N . PRO A 1 134 ? 22.268 29.076 -0.804 1.00 44.78 134 PRO A N 1
ATOM 1004 C CA . PRO A 1 134 ? 22.408 30.514 -0.960 1.00 44.78 134 PRO A CA 1
ATOM 1005 C C . PRO A 1 134 ? 23.898 30.859 -0.868 1.00 44.78 134 PRO A C 1
ATOM 1007 O O . PRO A 1 134 ? 24.555 30.595 0.139 1.00 44.78 134 PRO A O 1
ATOM 1010 N N . ARG A 1 135 ? 24.449 31.410 -1.955 1.00 45.75 135 ARG A N 1
ATOM 1011 C CA . ARG A 1 135 ? 25.787 32.001 -1.977 1.00 45.75 135 ARG A CA 1
ATOM 1012 C C . ARG A 1 135 ? 25.742 33.211 -1.049 1.00 45.75 135 ARG A C 1
ATOM 1014 O O . ARG A 1 135 ? 25.341 34.292 -1.462 1.00 45.75 135 ARG A O 1
ATOM 1021 N N . THR A 1 136 ? 26.126 33.019 0.207 1.00 53.16 136 THR A N 1
ATOM 1022 C CA . THR A 1 136 ? 26.448 34.119 1.111 1.00 53.16 136 THR A CA 1
ATOM 1023 C C . THR A 1 136 ? 27.626 34.860 0.491 1.00 53.16 136 THR A C 1
ATOM 1025 O O . THR A 1 136 ? 28.754 34.362 0.503 1.00 53.16 136 THR A O 1
ATOM 1028 N N . GLU A 1 137 ? 27.366 36.016 -0.119 1.00 48.28 137 GLU A N 1
ATOM 1029 C CA . GLU A 1 137 ? 28.412 36.970 -0.466 1.00 48.28 137 GLU A CA 1
ATOM 1030 C C . GLU A 1 137 ? 29.109 37.381 0.831 1.00 48.28 137 GLU A C 1
ATOM 1032 O O . GLU A 1 137 ? 28.617 38.170 1.636 1.00 48.28 137 GLU A O 1
ATOM 1037 N N . ARG A 1 138 ? 30.264 36.761 1.061 1.00 50.88 138 ARG A N 1
ATOM 1038 C CA . ARG A 1 138 ? 31.255 37.198 2.029 1.00 50.88 138 ARG A CA 1
ATOM 1039 C C . ARG A 1 138 ? 31.865 38.494 1.486 1.00 50.88 138 ARG A C 1
ATOM 1041 O O . ARG A 1 138 ? 32.900 38.452 0.828 1.00 50.88 138 ARG A O 1
ATOM 1048 N N . SER A 1 139 ? 31.225 39.625 1.767 1.00 48.09 139 SER A N 1
ATOM 1049 C CA . SER A 1 139 ? 31.926 40.908 1.809 1.00 48.09 139 SER A CA 1
ATOM 1050 C C . SER A 1 139 ? 32.844 40.899 3.027 1.00 48.09 139 SER A C 1
ATOM 1052 O O . SER A 1 139 ? 32.393 40.786 4.163 1.00 48.09 139 SER A O 1
ATOM 1054 N N . GLY A 1 140 ? 34.140 40.972 2.776 1.00 52.00 140 GLY A N 1
ATOM 1055 C CA . GLY A 1 140 ? 35.110 41.533 3.712 1.00 52.00 140 GLY A CA 1
ATOM 1056 C C . GLY A 1 140 ? 36.031 42.461 2.925 1.00 52.00 140 GLY A C 1
ATOM 1057 O O . GLY A 1 140 ? 35.823 42.611 1.717 1.00 52.00 140 GLY A O 1
ATOM 1058 N N . PRO A 1 141 ? 37.120 42.953 3.524 1.00 49.75 141 PRO A N 1
ATOM 1059 C CA . PRO A 1 141 ? 37.320 43.323 4.928 1.00 49.75 141 PRO A CA 1
ATOM 1060 C C . PRO A 1 141 ? 36.802 44.735 5.264 1.00 49.75 141 PRO A C 1
ATOM 1062 O O . PRO A 1 141 ? 36.554 45.526 4.327 1.00 49.75 141 PRO A O 1
#

pLDDT: mean 77.19, std 14.99, range [39.47, 94.0]